Protein AF-A0A1B6VZ87-F1 (afdb_monomer_lite)

Structure (mmCIF, N/CA/C/O backbone):
data_AF-A0A1B6VZ87-F1
#
_entry.id   AF-A0A1B6VZ87-F1
#
loop_
_atom_site.group_PDB
_atom_site.id
_atom_site.type_symbol
_atom_site.label_atom_id
_atom_site.label_alt_id
_atom_site.label_comp_id
_atom_site.label_asym_id
_atom_site.label_entity_id
_atom_site.label_seq_id
_atom_site.pdbx_PDB_ins_code
_atom_site.Cartn_x
_atom_site.Cartn_y
_atom_site.Cartn_z
_atom_site.occupancy
_atom_site.B_iso_or_equiv
_atom_site.auth_seq_id
_atom_site.auth_comp_id
_atom_site.auth_asym_id
_atom_site.auth_atom_id
_atom_site.pdbx_PDB_model_num
ATOM 1 N N . MET A 1 1 ? -0.988 4.493 -6.503 1.00 88.88 1 MET A N 1
ATOM 2 C CA . MET A 1 1 ? -0.532 4.575 -5.105 1.00 88.88 1 MET A CA 1
ATOM 3 C C . MET A 1 1 ? 0.749 5.376 -5.138 1.00 88.88 1 MET A C 1
ATOM 5 O O . MET A 1 1 ? 1.644 4.963 -5.865 1.00 88.88 1 MET A O 1
ATOM 9 N N . PRO A 1 2 ? 0.836 6.534 -4.468 1.00 87.00 2 PRO A N 1
ATOM 10 C CA . PRO A 1 2 ? 2.121 7.201 -4.307 1.00 87.00 2 PRO A CA 1
ATOM 11 C C . PRO A 1 2 ? 3.092 6.276 -3.567 1.00 87.00 2 PRO A C 1
ATOM 13 O O . PRO A 1 2 ? 2.689 5.563 -2.643 1.00 87.00 2 PRO A O 1
ATOM 16 N N . GLU A 1 3 ? 4.351 6.284 -3.991 1.00 87.94 3 GLU A N 1
ATOM 17 C CA . GLU A 1 3 ? 5.452 5.736 -3.205 1.00 87.94 3 GLU A CA 1
ATOM 18 C C . GLU A 1 3 ? 5.942 6.812 -2.248 1.00 87.94 3 GLU A C 1
ATOM 20 O O . GLU A 1 3 ? 5.988 7.983 -2.611 1.00 87.94 3 GLU A O 1
ATOM 25 N N . ILE A 1 4 ? 6.272 6.420 -1.029 1.00 87.81 4 ILE A N 1
ATOM 26 C CA . ILE A 1 4 ? 6.826 7.263 0.019 1.00 87.81 4 ILE A CA 1
ATOM 27 C C . ILE A 1 4 ? 8.230 6.757 0.300 1.00 87.81 4 ILE A C 1
ATOM 29 O O . ILE A 1 4 ? 8.397 5.596 0.677 1.00 87.81 4 ILE A O 1
ATOM 33 N N . THR A 1 5 ? 9.227 7.618 0.136 1.00 86.06 5 THR A N 1
ATOM 34 C CA . THR A 1 5 ? 10.635 7.236 0.265 1.00 86.06 5 THR A CA 1
ATOM 35 C C . THR A 1 5 ? 11.227 7.652 1.614 1.00 86.06 5 THR A C 1
ATOM 37 O O . THR A 1 5 ? 10.893 8.693 2.191 1.00 86.06 5 THR A O 1
ATOM 40 N N . PHE A 1 6 ? 12.133 6.828 2.135 1.00 79.94 6 PHE A N 1
ATOM 41 C CA . PHE A 1 6 ? 12.892 7.063 3.361 1.00 79.94 6 PHE A CA 1
ATOM 42 C C . PHE A 1 6 ? 14.380 7.009 3.058 1.00 79.94 6 PHE A C 1
ATOM 44 O O . PHE A 1 6 ? 14.851 6.052 2.451 1.00 79.94 6 PHE A O 1
ATOM 51 N N . ASN A 1 7 ? 15.111 8.037 3.504 1.00 76.50 7 ASN A N 1
ATOM 52 C CA . ASN A 1 7 ? 16.559 8.170 3.306 1.00 76.50 7 ASN A CA 1
ATOM 53 C C . ASN A 1 7 ? 17.002 8.035 1.836 1.00 76.50 7 ASN A C 1
ATOM 55 O O . ASN A 1 7 ? 18.129 7.637 1.557 1.00 76.50 7 ASN A O 1
ATOM 59 N N . PHE A 1 8 ? 16.117 8.413 0.907 1.00 74.00 8 PHE A N 1
ATOM 60 C CA . PHE A 1 8 ? 16.356 8.450 -0.531 1.00 74.00 8 PHE A CA 1
ATOM 61 C C . PHE A 1 8 ? 16.101 9.864 -1.070 1.00 74.00 8 PHE A C 1
ATOM 63 O O . PHE A 1 8 ? 15.278 10.609 -0.529 1.00 74.00 8 PHE A O 1
ATOM 70 N N . TYR A 1 9 ? 16.848 10.265 -2.100 1.00 60.16 9 TYR A N 1
ATOM 71 C CA . TYR A 1 9 ? 16.905 11.661 -2.547 1.00 60.16 9 TYR A CA 1
ATOM 72 C C . TYR A 1 9 ? 15.659 12.122 -3.326 1.00 60.16 9 TYR A C 1
ATOM 74 O O . TYR A 1 9 ? 15.333 13.310 -3.266 1.00 60.16 9 TYR A O 1
ATOM 82 N N . SER A 1 10 ? 14.919 11.226 -3.993 1.00 61.47 10 SER A N 1
ATOM 83 C CA . SER A 1 10 ? 13.613 11.555 -4.582 1.00 61.47 10 SER A CA 1
ATOM 84 C C . SER A 1 10 ? 12.523 11.410 -3.519 1.00 61.47 10 SER A C 1
ATOM 86 O O . SER A 1 10 ? 12.180 10.312 -3.092 1.00 61.47 10 SER A O 1
ATOM 88 N N . LYS A 1 11 ? 11.983 12.529 -3.024 1.00 55.34 11 LYS A N 1
ATOM 89 C CA . LYS A 1 11 ? 10.800 12.503 -2.153 1.00 55.34 11 LYS A CA 1
ATOM 90 C C . LYS A 1 11 ? 9.556 12.397 -3.021 1.00 55.34 11 LYS A C 1
ATOM 92 O O . LYS A 1 11 ? 9.101 13.404 -3.560 1.00 55.34 11 LYS A O 1
ATOM 97 N N . THR A 1 12 ? 8.981 11.211 -3.117 1.00 63.38 12 THR A N 1
ATOM 98 C CA . THR A 1 12 ? 7.618 11.045 -3.621 1.00 63.38 12 THR A CA 1
ATOM 99 C C . THR A 1 12 ? 6.646 11.032 -2.431 1.00 63.38 12 THR A C 1
ATOM 101 O O . THR A 1 12 ? 6.924 10.446 -1.385 1.00 63.38 12 THR A O 1
ATOM 104 N N . GLY A 1 13 ? 5.534 11.770 -2.546 1.00 71.94 13 GLY A N 1
ATOM 105 C CA . GLY A 1 13 ? 4.486 11.888 -1.518 1.00 71.94 13 GLY A CA 1
ATOM 106 C C . GLY A 1 13 ? 4.504 13.151 -0.643 1.00 71.94 13 GLY A C 1
ATOM 107 O O . GLY A 1 13 ? 5.494 13.875 -0.549 1.00 71.94 13 GLY A O 1
ATOM 108 N N . THR A 1 14 ? 3.366 13.447 -0.009 1.00 85.69 14 THR A N 1
ATOM 109 C CA . THR A 1 14 ? 3.175 14.638 0.841 1.00 85.69 14 THR A CA 1
ATOM 110 C C . THR A 1 14 ? 3.734 14.427 2.258 1.00 85.69 14 THR A C 1
ATOM 112 O O . THR A 1 14 ? 3.858 13.285 2.708 1.00 85.69 14 THR A O 1
ATOM 115 N N . PRO A 1 15 ? 4.021 15.497 3.032 1.00 86.44 15 PRO A N 1
ATOM 116 C CA . PRO A 1 15 ? 4.449 15.364 4.430 1.00 86.44 15 PRO A CA 1
ATOM 117 C C . PRO A 1 15 ? 3.481 14.546 5.298 1.00 86.44 15 PRO A C 1
ATOM 119 O O . PRO A 1 15 ? 3.916 13.789 6.163 1.00 86.44 15 PRO A O 1
ATOM 122 N N . GLN A 1 16 ? 2.176 14.660 5.036 1.00 89.69 16 GLN A N 1
ATOM 123 C CA . GLN A 1 16 ? 1.150 13.881 5.725 1.00 89.69 16 GLN A CA 1
ATOM 124 C C . GLN A 1 16 ? 1.262 12.389 5.400 1.00 89.69 16 GLN A C 1
ATOM 126 O O . GLN A 1 16 ? 1.258 11.568 6.308 1.00 89.69 16 GLN A O 1
ATOM 131 N N . GLN A 1 17 ? 1.439 12.035 4.126 1.00 90.56 17 GLN A N 1
ATOM 132 C CA . GLN A 1 17 ? 1.626 10.643 3.710 1.00 90.56 17 GLN A CA 1
ATOM 133 C C . GLN A 1 17 ? 2.909 10.043 4.299 1.00 90.56 17 GLN A C 1
ATOM 135 O O . GLN A 1 17 ? 2.910 8.902 4.762 1.00 90.56 17 GLN A O 1
ATOM 140 N N . ALA A 1 18 ? 3.986 10.832 4.355 1.00 87.38 18 ALA A N 1
ATOM 141 C CA . ALA A 1 18 ? 5.219 10.430 5.025 1.00 87.38 18 ALA A CA 1
ATOM 142 C C . ALA A 1 18 ? 4.991 10.142 6.515 1.00 87.38 18 ALA A C 1
ATOM 144 O O . ALA A 1 18 ? 5.486 9.139 7.031 1.00 87.38 18 ALA A O 1
ATOM 145 N N . GLN A 1 19 ? 4.210 10.981 7.196 1.00 89.44 19 GLN A N 1
ATOM 146 C CA . GLN A 1 19 ? 3.839 10.759 8.589 1.00 89.44 19 GLN A CA 1
ATOM 147 C C . GLN A 1 19 ? 2.983 9.494 8.762 1.00 89.44 19 GLN A C 1
ATOM 149 O O . GLN A 1 19 ? 3.317 8.661 9.606 1.00 89.44 19 GLN A O 1
ATOM 154 N N . THR A 1 20 ? 1.963 9.283 7.921 1.00 92.44 20 THR A N 1
ATOM 155 C CA . THR A 1 20 ? 1.136 8.064 7.933 1.00 92.44 20 THR A CA 1
ATOM 156 C C . THR A 1 20 ? 1.999 6.807 7.820 1.00 92.44 20 THR A C 1
ATOM 158 O O . THR A 1 20 ? 1.885 5.887 8.628 1.00 92.44 20 THR A O 1
ATOM 161 N N . VAL A 1 21 ? 2.915 6.755 6.852 1.00 90.56 21 VAL A N 1
ATOM 162 C CA . VAL A 1 21 ? 3.773 5.580 6.647 1.00 90.56 21 VAL A CA 1
ATOM 163 C C . VAL A 1 21 ? 4.748 5.375 7.813 1.00 90.56 21 VAL A C 1
ATOM 165 O O . VAL A 1 21 ? 4.970 4.231 8.215 1.00 90.56 21 VAL A O 1
ATOM 168 N N . ARG A 1 22 ? 5.278 6.448 8.421 1.00 89.12 22 ARG A N 1
ATOM 169 C CA . ARG A 1 22 ? 6.090 6.345 9.651 1.00 89.12 22 ARG A CA 1
ATOM 170 C C . ARG A 1 22 ? 5.306 5.755 10.815 1.00 89.12 22 ARG A C 1
ATOM 172 O O . ARG A 1 22 ? 5.868 4.971 11.567 1.00 89.12 22 ARG A O 1
ATOM 179 N N . GLU A 1 23 ? 4.026 6.069 10.962 1.00 91.38 23 GLU A N 1
ATOM 180 C CA . GLU A 1 23 ? 3.192 5.458 12.006 1.00 91.38 23 GLU A CA 1
ATOM 181 C C . GLU A 1 23 ? 2.985 3.956 11.771 1.00 91.38 23 GLU A C 1
ATOM 183 O O . GLU A 1 23 ? 2.952 3.174 12.719 1.00 91.38 23 GLU A O 1
ATOM 188 N N . VAL A 1 24 ? 2.873 3.535 10.508 1.00 92.31 24 VAL A N 1
ATOM 189 C CA . VAL A 1 24 ? 2.650 2.127 10.142 1.00 92.31 24 VAL A CA 1
ATOM 190 C C . VAL A 1 24 ? 3.930 1.287 10.247 1.00 92.31 24 VAL A C 1
ATOM 192 O O . VAL A 1 24 ? 3.879 0.115 10.644 1.00 92.31 24 VAL A O 1
ATOM 195 N N . TRP A 1 25 ? 5.077 1.864 9.878 1.00 90.00 25 TRP A N 1
ATOM 196 C CA . TRP A 1 25 ? 6.326 1.126 9.663 1.00 90.00 25 TRP A CA 1
ATOM 197 C C . TRP A 1 25 ? 7.525 1.630 10.461 1.00 90.00 25 TRP A C 1
ATOM 199 O O . TRP A 1 25 ? 8.550 0.958 10.453 1.00 90.00 25 TRP A O 1
ATOM 209 N N . GLY A 1 26 ? 7.430 2.753 11.173 1.00 85.44 26 GLY A N 1
ATOM 210 C CA . GLY A 1 26 ? 8.570 3.429 11.805 1.00 85.44 26 GLY A CA 1
ATOM 211 C C . GLY A 1 26 ? 9.377 2.538 12.744 1.00 85.44 26 GLY A C 1
ATOM 212 O O . GLY A 1 26 ? 10.599 2.552 12.700 1.00 85.44 26 GLY A O 1
ATOM 213 N N . ASN A 1 27 ? 8.718 1.654 13.495 1.00 85.75 27 ASN A N 1
ATOM 214 C CA . ASN A 1 27 ? 9.400 0.702 14.384 1.00 85.75 27 ASN A CA 1
ATOM 215 C C . ASN A 1 27 ? 10.221 -0.365 13.630 1.00 85.75 27 ASN A C 1
ATOM 217 O O . ASN A 1 27 ? 11.003 -1.086 14.244 1.00 85.75 27 ASN A O 1
ATOM 221 N N . ARG A 1 28 ? 10.016 -0.508 12.314 1.00 81.06 28 ARG A N 1
ATOM 222 C CA . ARG A 1 28 ? 10.769 -1.399 11.416 1.00 81.06 28 ARG A CA 1
ATOM 223 C C . ARG A 1 28 ? 11.800 -0.663 10.560 1.00 81.06 28 ARG A C 1
ATOM 225 O O . ARG A 1 28 ? 12.528 -1.332 9.834 1.00 81.06 28 ARG A O 1
ATOM 232 N N . LEU A 1 29 ? 11.837 0.667 10.609 1.00 79.12 29 LEU A N 1
ATOM 233 C CA . LEU A 1 29 ? 12.743 1.490 9.817 1.00 79.12 29 LEU A CA 1
ATOM 234 C C . LEU A 1 29 ? 13.811 2.085 10.728 1.00 79.12 29 LEU A C 1
ATOM 236 O O . LEU A 1 29 ? 13.517 2.871 11.628 1.00 79.12 29 LEU A O 1
ATOM 240 N N . ARG A 1 30 ? 15.072 1.732 10.490 1.00 81.81 30 ARG A N 1
ATOM 241 C CA . ARG A 1 30 ? 16.201 2.399 11.143 1.00 81.81 30 ARG A CA 1
ATOM 242 C C . ARG A 1 30 ? 16.486 3.728 10.436 1.00 81.81 30 ARG A C 1
ATOM 244 O O . ARG A 1 30 ? 16.237 3.850 9.238 1.00 81.81 30 ARG A O 1
ATOM 251 N N . PRO A 1 31 ? 17.103 4.709 11.120 1.00 75.50 31 PRO A N 1
ATOM 252 C CA . PRO A 1 31 ? 17.401 6.020 10.536 1.00 75.50 31 PRO A CA 1
ATOM 253 C C . PRO A 1 31 ? 18.256 6.012 9.264 1.00 75.50 31 PRO A C 1
ATOM 255 O O . PRO A 1 31 ? 18.314 7.034 8.596 1.00 75.50 31 PRO A O 1
ATOM 258 N N . ARG A 1 32 ? 18.939 4.907 8.945 1.00 79.50 32 ARG A N 1
ATOM 259 C CA . ARG A 1 32 ? 19.771 4.764 7.740 1.00 79.50 32 ARG A CA 1
ATOM 260 C C . ARG A 1 32 ? 19.172 3.848 6.676 1.00 79.50 32 ARG A C 1
ATOM 262 O O . ARG A 1 32 ? 19.761 3.762 5.610 1.00 79.50 32 ARG A O 1
ATOM 269 N N . ASP A 1 33 ? 18.061 3.172 6.963 1.00 80.06 33 ASP A N 1
ATOM 270 C CA . ASP A 1 33 ? 17.477 2.228 6.010 1.00 80.06 33 ASP A CA 1
ATOM 271 C C . ASP A 1 33 ? 16.943 2.991 4.797 1.00 80.06 33 ASP A C 1
ATOM 273 O O . ASP A 1 33 ? 16.180 3.952 4.960 1.00 80.06 33 ASP A O 1
ATOM 277 N N . VAL A 1 34 ? 17.317 2.542 3.601 1.00 81.44 34 VAL A N 1
ATOM 278 C CA . VAL A 1 34 ? 16.684 2.975 2.356 1.00 81.44 34 VAL A CA 1
ATOM 279 C C . VAL A 1 34 ? 15.420 2.143 2.164 1.00 81.44 34 VAL A C 1
ATOM 281 O O . VAL A 1 34 ? 15.461 0.922 1.988 1.00 81.44 34 VAL A O 1
ATOM 284 N N . ALA A 1 35 ? 14.268 2.801 2.254 1.00 84.44 35 ALA A N 1
ATOM 285 C CA . ALA A 1 35 ? 12.983 2.125 2.180 1.00 84.44 35 ALA A CA 1
ATOM 286 C C . ALA A 1 35 ? 11.956 2.925 1.387 1.00 84.44 35 ALA A C 1
ATOM 288 O O . ALA A 1 35 ? 11.970 4.155 1.364 1.00 84.44 35 ALA A O 1
ATOM 289 N N . PHE A 1 36 ? 11.029 2.194 0.786 1.00 87.94 36 PHE A N 1
ATOM 290 C CA . PHE A 1 36 ? 10.024 2.695 -0.131 1.00 87.94 36 PHE A CA 1
ATOM 291 C C . PHE A 1 36 ? 8.689 2.070 0.250 1.00 87.94 36 PHE A C 1
ATOM 293 O O . PHE A 1 36 ? 8.594 0.858 0.454 1.00 87.94 36 PHE A O 1
ATOM 300 N N . ALA A 1 37 ? 7.654 2.886 0.409 1.00 90.44 37 ALA A N 1
ATOM 301 C CA . ALA A 1 37 ? 6.346 2.397 0.800 1.00 90.44 37 ALA A CA 1
ATOM 302 C C . ALA A 1 37 ? 5.259 2.893 -0.139 1.00 90.44 37 ALA A C 1
ATOM 304 O O . ALA A 1 37 ? 5.042 4.096 -0.257 1.00 90.44 37 ALA A O 1
ATOM 305 N N . LEU A 1 38 ? 4.502 1.976 -0.734 1.00 92.56 38 LEU A N 1
ATOM 306 C CA . LEU A 1 38 ? 3.270 2.352 -1.413 1.00 92.56 38 LEU A CA 1
ATOM 307 C C . LEU A 1 38 ? 2.184 2.613 -0.382 1.00 92.56 38 LEU A C 1
ATOM 309 O O . LEU A 1 38 ? 2.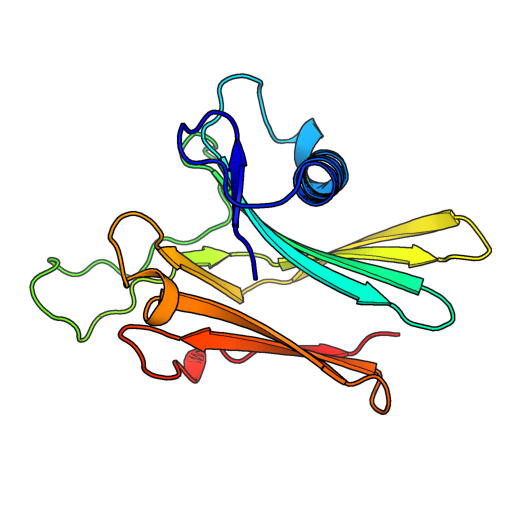069 1.881 0.604 1.00 92.56 38 LEU A O 1
ATOM 313 N N . LEU A 1 39 ? 1.388 3.649 -0.629 1.00 93.88 39 LEU A N 1
ATOM 314 C CA . LEU A 1 39 ? 0.314 4.077 0.257 1.00 93.88 39 LEU A CA 1
ATOM 315 C C . LEU A 1 39 ? -1.006 4.222 -0.505 1.00 93.88 39 LEU A C 1
ATOM 317 O O . LEU A 1 39 ? -1.069 4.791 -1.597 1.00 93.88 39 LEU A O 1
ATOM 321 N N . ALA A 1 40 ? -2.074 3.719 0.096 1.00 95.38 40 ALA A N 1
ATOM 322 C CA . ALA A 1 40 ? -3.448 4.058 -0.233 1.00 95.38 40 ALA A CA 1
ATOM 323 C C . ALA A 1 40 ? -4.221 4.246 1.066 1.00 95.38 40 ALA A C 1
ATOM 325 O O . ALA A 1 40 ? -3.955 3.579 2.066 1.00 95.38 40 ALA A O 1
ATOM 326 N N . GLU A 1 41 ? -5.198 5.136 1.034 1.00 95.44 41 GLU A N 1
ATOM 327 C CA . GLU A 1 41 ? -6.069 5.415 2.166 1.00 95.44 41 GLU A CA 1
ATOM 328 C C . GLU A 1 41 ? -7.517 5.372 1.679 1.00 95.44 41 GLU A C 1
ATOM 330 O O . GLU A 1 41 ? -7.810 5.709 0.529 1.00 95.44 41 GLU A O 1
ATOM 335 N N . ALA A 1 42 ? -8.421 4.902 2.533 1.00 95.75 42 ALA A N 1
ATOM 336 C CA . ALA A 1 42 ? -9.847 4.901 2.251 1.00 95.75 42 ALA A CA 1
ATOM 337 C C . ALA A 1 42 ? -10.641 5.165 3.525 1.00 95.75 42 ALA A C 1
ATOM 339 O O . ALA A 1 42 ? -10.363 4.599 4.584 1.00 95.75 42 ALA A O 1
ATOM 340 N N . ASP A 1 43 ? -11.684 5.974 3.396 1.00 94.50 43 ASP A N 1
ATOM 341 C CA . ASP A 1 43 ? -12.568 6.320 4.495 1.00 94.50 43 ASP A CA 1
ATOM 342 C C . ASP A 1 43 ? -13.947 5.683 4.322 1.00 94.50 43 ASP A C 1
ATOM 344 O O . ASP A 1 43 ? -14.582 5.748 3.271 1.00 94.50 43 ASP A O 1
ATOM 348 N N . THR A 1 44 ? -14.430 5.091 5.408 1.00 92.69 44 THR A N 1
ATOM 349 C CA . THR A 1 44 ? -15.837 4.718 5.598 1.00 92.69 44 THR A CA 1
ATOM 350 C C . THR A 1 44 ? -16.465 5.649 6.638 1.00 92.69 44 THR A C 1
ATOM 352 O O . THR A 1 44 ? -15.775 6.474 7.245 1.00 92.69 44 THR A O 1
ATOM 355 N N . ALA A 1 45 ? -17.767 5.504 6.891 1.00 92.50 45 ALA A N 1
ATOM 356 C CA . ALA A 1 45 ? -18.424 6.214 7.988 1.00 92.50 45 ALA A CA 1
ATOM 357 C C . ALA A 1 45 ? -17.785 5.895 9.358 1.00 92.50 45 ALA A C 1
ATOM 359 O O . ALA A 1 45 ? -17.597 6.790 10.176 1.00 92.50 45 ALA A O 1
ATOM 360 N N . GLU A 1 46 ? -17.397 4.638 9.585 1.00 94.62 46 GLU A N 1
ATOM 361 C CA . GLU A 1 46 ? -16.961 4.139 10.898 1.00 94.62 46 GLU A CA 1
ATOM 362 C C . GLU A 1 46 ? -15.439 4.082 11.057 1.00 94.62 46 GLU A C 1
ATOM 364 O O . GLU A 1 46 ? -14.914 4.189 12.164 1.00 94.62 46 GLU A O 1
ATOM 369 N N . ASN A 1 47 ? -14.713 3.903 9.957 1.00 96.75 47 ASN A N 1
ATOM 370 C CA . ASN A 1 47 ? -13.295 3.569 9.970 1.00 96.75 47 ASN A CA 1
ATOM 371 C C . ASN A 1 47 ? -12.511 4.374 8.934 1.00 96.75 47 ASN A C 1
ATOM 373 O O . ASN A 1 47 ? -12.999 4.625 7.830 1.00 96.75 47 ASN A O 1
ATOM 377 N N . HIS A 1 48 ? -11.272 4.701 9.281 1.00 96.62 48 HIS A N 1
ATOM 378 C CA . HIS A 1 48 ? -10.234 5.122 8.349 1.00 96.62 48 HIS A CA 1
ATOM 379 C C . HIS A 1 48 ? -9.280 3.941 8.121 1.00 96.62 48 HIS A C 1
ATOM 381 O O . HIS A 1 48 ? -8.785 3.346 9.086 1.00 96.62 48 HIS A O 1
ATOM 387 N N . TYR A 1 49 ? -9.055 3.574 6.861 1.00 97.81 49 TYR A N 1
ATOM 388 C CA . TYR A 1 49 ? -8.174 2.476 6.477 1.00 97.81 49 TYR A CA 1
ATOM 389 C C . TYR A 1 49 ? -6.923 3.001 5.793 1.00 97.81 49 TYR A C 1
ATOM 391 O O . TYR A 1 49 ? -7.004 3.811 4.873 1.00 97.81 49 TYR A O 1
ATOM 399 N N . ILE A 1 50 ? -5.786 2.445 6.191 1.00 97.88 50 ILE A N 1
ATOM 400 C CA . ILE A 1 50 ? -4.490 2.656 5.558 1.00 97.88 50 ILE A CA 1
ATOM 401 C C . ILE A 1 50 ? -4.034 1.319 4.982 1.00 97.88 50 ILE A C 1
ATOM 403 O O . ILE A 1 50 ? -4.009 0.304 5.683 1.00 97.88 50 ILE A O 1
ATOM 407 N N . PHE A 1 51 ? -3.652 1.332 3.714 1.00 97.62 51 PHE A N 1
ATOM 408 C CA . PHE A 1 51 ? -3.103 0.202 2.979 1.00 97.62 51 PHE A CA 1
ATOM 409 C C . PHE A 1 51 ? -1.681 0.559 2.592 1.00 97.62 51 PHE A C 1
ATOM 411 O O . PHE A 1 51 ? -1.455 1.556 1.901 1.00 97.62 51 PHE A O 1
ATOM 418 N N . SER A 1 52 ? -0.717 -0.230 3.052 1.00 95.81 52 SER A N 1
ATOM 419 C CA . SER A 1 52 ? 0.677 0.041 2.751 1.00 95.81 52 SER A CA 1
ATOM 420 C C . SER A 1 52 ? 1.480 -1.221 2.495 1.00 95.81 52 SER A C 1
ATOM 422 O O . SER A 1 52 ? 1.340 -2.221 3.195 1.00 95.81 52 SER A O 1
ATOM 424 N N . MET A 1 53 ? 2.346 -1.154 1.492 1.00 93.94 53 MET A N 1
ATOM 425 C CA . MET A 1 53 ? 3.356 -2.168 1.208 1.00 93.94 53 MET A CA 1
ATOM 426 C C . MET A 1 53 ? 4.717 -1.514 1.373 1.00 93.94 53 MET A C 1
ATOM 428 O O . MET A 1 53 ? 4.913 -0.423 0.849 1.00 93.94 53 MET A O 1
ATOM 432 N N . LEU A 1 54 ? 5.632 -2.166 2.085 1.00 91.12 54 LEU A N 1
ATOM 433 C CA . LEU A 1 54 ? 6.976 -1.661 2.347 1.00 91.12 54 LEU A CA 1
ATOM 434 C C . LEU A 1 54 ? 7.998 -2.532 1.620 1.00 91.12 54 LEU A C 1
ATOM 436 O O . LEU A 1 54 ? 8.075 -3.726 1.903 1.00 91.12 54 LEU A O 1
ATOM 440 N N . ASN A 1 55 ? 8.802 -1.917 0.760 1.00 87.31 55 ASN A N 1
ATOM 441 C CA . ASN A 1 55 ? 10.021 -2.488 0.209 1.00 87.31 55 ASN A CA 1
ATOM 442 C C . ASN A 1 55 ? 11.230 -1.824 0.887 1.00 87.31 55 ASN A C 1
ATOM 444 O O . ASN A 1 55 ? 11.348 -0.601 0.895 1.00 87.31 55 ASN A O 1
ATOM 448 N N . ASN A 1 56 ? 12.117 -2.610 1.491 1.00 82.56 56 ASN A N 1
ATOM 449 C CA . ASN A 1 56 ? 13.305 -2.105 2.183 1.00 82.56 56 ASN A CA 1
ATOM 450 C C . ASN A 1 56 ? 14.513 -2.958 1.786 1.00 82.56 56 ASN A C 1
ATOM 452 O O . ASN A 1 56 ? 14.558 -4.143 2.116 1.00 82.56 56 ASN A O 1
ATOM 456 N N . SER A 1 57 ? 15.479 -2.357 1.090 1.00 67.69 57 SER A N 1
ATOM 457 C CA . SER A 1 57 ? 16.671 -3.055 0.590 1.00 67.69 57 SER A CA 1
ATOM 458 C C . SER A 1 57 ? 17.613 -3.515 1.705 1.00 67.69 57 SER A C 1
ATOM 460 O O . SER A 1 57 ? 18.323 -4.501 1.531 1.00 67.69 57 SER A O 1
ATOM 462 N N . ASP A 1 58 ? 17.587 -2.844 2.858 1.00 66.25 58 ASP A N 1
ATOM 463 C CA . ASP A 1 58 ? 18.531 -3.044 3.965 1.00 66.25 58 ASP A CA 1
ATOM 464 C C . ASP A 1 58 ? 17.976 -3.945 5.080 1.00 66.25 58 ASP A C 1
ATOM 466 O O . ASP A 1 58 ? 18.635 -4.169 6.105 1.00 66.25 58 ASP A O 1
ATOM 470 N N . ASN A 1 59 ? 16.752 -4.457 4.911 1.00 66.00 59 ASN A N 1
ATOM 471 C CA . ASN A 1 59 ? 16.105 -5.337 5.875 1.00 66.00 59 ASN A CA 1
ATOM 472 C C . ASN A 1 59 ? 16.196 -6.805 5.416 1.00 66.00 59 ASN A C 1
ATOM 474 O O . ASN A 1 59 ? 15.535 -7.176 4.451 1.00 66.00 59 ASN A O 1
ATOM 478 N N . PRO A 1 60 ? 16.932 -7.687 6.119 1.00 58.25 60 PRO A N 1
ATOM 479 C CA . PRO A 1 60 ? 17.013 -9.107 5.762 1.00 58.25 60 PRO A CA 1
ATOM 480 C C . PRO A 1 60 ? 15.674 -9.849 5.922 1.00 58.25 60 PRO A C 1
ATOM 482 O O . PRO A 1 60 ? 15.498 -10.921 5.355 1.00 58.25 60 PRO A O 1
ATOM 485 N N . ASN A 1 61 ? 14.713 -9.265 6.647 1.00 60.00 61 ASN A N 1
ATOM 486 C CA . ASN A 1 61 ? 13.329 -9.731 6.732 1.00 60.00 61 ASN A CA 1
ATOM 487 C C . ASN A 1 61 ? 12.413 -8.972 5.754 1.00 60.00 61 ASN A C 1
ATOM 489 O O . ASN A 1 61 ? 11.222 -8.792 6.038 1.00 60.00 61 ASN A O 1
ATOM 493 N N . ASN A 1 62 ? 12.957 -8.446 4.647 1.00 64.50 62 ASN A N 1
ATOM 494 C CA . ASN A 1 62 ? 12.151 -7.845 3.593 1.00 64.50 62 ASN A CA 1
ATOM 495 C C . ASN A 1 62 ? 11.173 -8.911 3.086 1.00 64.50 62 ASN A C 1
ATOM 497 O O . ASN A 1 62 ? 11.566 -9.937 2.540 1.00 64.50 62 ASN A O 1
ATOM 501 N N . ASN A 1 63 ? 9.883 -8.685 3.325 1.00 74.06 63 ASN A N 1
ATOM 502 C CA . ASN A 1 63 ? 8.843 -9.655 2.987 1.00 74.06 63 ASN A CA 1
ATOM 503 C C . ASN A 1 63 ? 8.466 -9.594 1.500 1.00 74.06 63 ASN A C 1
ATOM 505 O O . ASN A 1 63 ? 7.590 -10.335 1.058 1.00 74.06 63 ASN A O 1
ATOM 509 N N . CYS A 1 64 ? 9.077 -8.678 0.749 1.00 86.56 64 CYS A N 1
ATOM 510 C CA . CYS A 1 64 ? 8.909 -8.575 -0.684 1.00 86.56 64 CYS A CA 1
ATOM 511 C C . CYS A 1 64 ? 9.773 -9.614 -1.395 1.00 86.56 64 CYS A C 1
ATOM 513 O O . CYS A 1 64 ? 10.998 -9.603 -1.297 1.00 86.56 64 CYS A O 1
ATOM 515 N N . LEU A 1 65 ? 9.126 -10.482 -2.160 1.00 86.94 65 LEU A N 1
ATOM 516 C CA . LEU A 1 65 ? 9.798 -11.351 -3.107 1.00 86.94 65 LEU A CA 1
ATOM 517 C C . LEU A 1 65 ? 10.193 -10.520 -4.324 1.00 86.94 65 LEU A C 1
ATOM 519 O O . LEU A 1 65 ? 9.349 -9.824 -4.901 1.00 86.94 65 LEU A O 1
ATOM 523 N N . ALA A 1 66 ? 11.472 -10.596 -4.690 1.00 82.62 66 ALA A N 1
ATOM 524 C CA . ALA A 1 66 ? 11.975 -10.010 -5.922 1.00 82.62 66 ALA A CA 1
ATOM 525 C C . ALA A 1 66 ? 11.183 -10.534 -7.131 1.00 82.62 66 ALA A C 1
ATOM 527 O O . ALA A 1 66 ? 10.663 -11.659 -7.078 1.00 82.62 66 ALA A O 1
ATOM 528 N N . PRO A 1 67 ? 11.085 -9.750 -8.217 1.00 79.62 67 PRO A N 1
ATOM 529 C CA . PRO A 1 67 ? 10.537 -10.263 -9.459 1.00 79.62 67 PRO A CA 1
ATOM 530 C C . PRO A 1 67 ? 11.289 -11.544 -9.856 1.00 79.62 67 PRO A C 1
ATOM 532 O O . PRO A 1 67 ? 12.492 -11.644 -9.597 1.00 79.62 67 PRO A O 1
ATOM 535 N N . PRO A 1 68 ? 10.615 -12.544 -10.449 1.00 70.88 68 PRO A N 1
ATOM 536 C CA . PRO A 1 68 ? 11.292 -13.731 -10.947 1.00 70.88 68 PRO A CA 1
ATOM 537 C C . PRO A 1 68 ? 12.344 -13.279 -11.962 1.00 70.88 68 PRO A C 1
ATOM 539 O O . PRO A 1 68 ? 11.991 -12.799 -13.037 1.00 70.88 68 PRO A O 1
ATOM 542 N N . ASN A 1 69 ? 13.622 -13.375 -11.577 1.00 54.94 69 ASN A N 1
ATOM 543 C CA . ASN A 1 69 ? 14.747 -12.965 -12.404 1.00 54.94 69 ASN A CA 1
ATOM 544 C C . ASN A 1 69 ? 14.559 -13.529 -13.808 1.00 54.94 69 ASN A C 1
ATOM 546 O O . ASN A 1 69 ? 14.525 -14.748 -13.994 1.00 54.94 69 ASN A O 1
ATOM 550 N N . GLY A 1 70 ? 14.566 -12.667 -14.804 1.00 50.28 70 GLY A N 1
ATOM 551 C CA . GLY A 1 70 ? 15.337 -13.047 -15.963 1.00 50.28 70 GLY A CA 1
ATOM 552 C C . GLY A 1 70 ? 16.332 -11.976 -16.306 1.00 50.28 70 GLY A C 1
ATOM 553 O O . GLY A 1 70 ? 16.455 -10.951 -15.641 1.00 50.28 70 GLY A O 1
ATOM 554 N N . ASP A 1 71 ? 17.127 -12.320 -17.297 1.00 53.78 71 ASP A N 1
ATOM 555 C CA . ASP A 1 71 ? 18.363 -11.681 -17.731 1.00 53.78 71 ASP A CA 1
ATOM 556 C C . ASP A 1 71 ? 18.231 -10.215 -18.193 1.00 53.78 71 ASP A C 1
ATOM 558 O O . ASP A 1 71 ? 19.153 -9.679 -18.803 1.00 53.78 71 ASP A O 1
ATOM 562 N N . GLY A 1 72 ? 17.093 -9.560 -17.945 1.00 49.69 72 GLY A N 1
ATOM 563 C CA . GLY A 1 72 ? 16.818 -8.190 -18.366 1.00 49.69 72 GLY A CA 1
ATOM 564 C C . GLY A 1 72 ? 16.715 -8.023 -19.884 1.00 49.69 72 GLY A C 1
ATOM 565 O O . GLY A 1 72 ? 16.596 -6.895 -20.359 1.00 49.69 72 GLY A O 1
ATOM 566 N N . SER A 1 73 ? 16.742 -9.114 -20.659 1.00 50.78 73 SER A N 1
ATOM 567 C CA . SER A 1 73 ? 16.797 -9.069 -22.124 1.00 50.78 73 SER A CA 1
ATOM 568 C C . SER A 1 73 ? 15.421 -8.971 -22.788 1.00 50.78 73 SER A C 1
ATOM 570 O O . SER A 1 73 ? 15.323 -8.619 -23.965 1.00 50.78 73 SER A O 1
ATOM 572 N N . THR A 1 74 ? 14.333 -9.239 -22.052 1.00 54.50 74 THR A N 1
ATOM 573 C CA . THR A 1 74 ? 12.973 -9.208 -22.607 1.00 54.50 74 THR A CA 1
ATOM 574 C C . THR A 1 74 ? 11.997 -8.421 -21.734 1.00 54.50 74 THR A C 1
ATOM 576 O O . THR A 1 74 ? 11.863 -8.649 -20.537 1.00 54.50 74 THR A O 1
ATOM 579 N N . ARG A 1 75 ? 11.196 -7.552 -22.370 1.00 57.44 75 ARG A N 1
ATOM 580 C CA . ARG A 1 75 ? 10.023 -6.880 -21.759 1.00 57.44 75 ARG A CA 1
ATOM 581 C C . ARG A 1 75 ? 8.898 -7.853 -21.353 1.00 57.44 75 ARG A C 1
ATOM 583 O O . ARG A 1 75 ? 7.810 -7.416 -20.995 1.00 57.44 75 ARG A O 1
ATOM 590 N N . ALA A 1 76 ? 9.118 -9.159 -21.504 1.00 57.41 76 ALA A N 1
ATOM 591 C CA . ALA A 1 76 ? 8.140 -10.208 -21.246 1.00 57.41 76 ALA A CA 1
ATOM 592 C C . ALA A 1 76 ? 8.101 -10.635 -19.772 1.00 57.41 76 ALA A C 1
ATOM 594 O O . ALA A 1 76 ? 7.205 -11.381 -19.387 1.00 57.41 76 ALA A O 1
ATOM 595 N N . GLN A 1 77 ? 9.058 -10.191 -18.955 1.00 70.69 77 GLN A N 1
ATOM 596 C CA . GLN A 1 77 ? 9.173 -10.641 -17.576 1.00 70.69 77 GLN A CA 1
ATOM 597 C C . GLN A 1 77 ? 8.570 -9.633 -16.595 1.00 70.69 77 GLN A C 1
ATOM 599 O O . GLN A 1 77 ? 8.715 -8.423 -16.792 1.00 70.69 77 GLN A O 1
ATOM 604 N N . PRO A 1 78 ? 7.891 -10.116 -15.539 1.00 74.81 78 PRO A N 1
ATOM 605 C CA . PRO A 1 78 ? 7.421 -9.270 -14.455 1.00 74.81 78 PRO A CA 1
ATOM 606 C C . PRO A 1 78 ? 8.555 -8.454 -13.837 1.00 74.81 78 PRO A C 1
ATOM 608 O O . PRO A 1 78 ? 9.607 -9.004 -13.526 1.00 74.81 78 PRO A O 1
ATOM 611 N N . THR A 1 79 ? 8.317 -7.165 -13.596 1.00 82.62 79 THR A N 1
ATOM 612 C CA . THR A 1 79 ? 9.251 -6.288 -12.864 1.00 82.62 79 THR A CA 1
ATOM 613 C C . THR A 1 79 ? 8.728 -5.852 -11.500 1.00 82.62 79 THR A C 1
ATOM 615 O O . THR A 1 79 ? 9.412 -5.137 -10.772 1.00 82.62 79 THR A O 1
ATOM 618 N N . TYR A 1 80 ? 7.518 -6.274 -11.131 1.00 87.50 80 TYR A N 1
ATOM 619 C CA . TYR A 1 80 ? 6.940 -5.986 -9.824 1.00 87.50 80 TYR A CA 1
ATOM 620 C C . TYR A 1 80 ? 7.486 -6.936 -8.752 1.00 87.50 80 TYR A C 1
ATOM 622 O O . TYR A 1 80 ? 7.685 -8.129 -8.987 1.00 87.50 80 TYR A O 1
ATOM 630 N N . PHE A 1 81 ? 7.662 -6.414 -7.542 1.00 89.25 81 PHE A N 1
ATOM 631 C CA . PHE A 1 81 ? 7.899 -7.232 -6.357 1.00 89.25 81 PHE A CA 1
ATOM 632 C C . PHE A 1 81 ? 6.566 -7.793 -5.858 1.00 89.25 81 PHE A C 1
ATOM 634 O O . PHE A 1 81 ? 5.516 -7.173 -6.029 1.00 89.25 81 PHE A O 1
ATOM 641 N N . THR A 1 82 ? 6.587 -8.949 -5.199 1.00 91.50 82 THR A N 1
ATOM 642 C CA . THR A 1 82 ? 5.403 -9.477 -4.505 1.00 91.50 82 THR A CA 1
ATOM 643 C C . THR A 1 82 ? 5.566 -9.288 -3.004 1.00 91.50 82 THR A C 1
ATOM 645 O O . THR A 1 82 ? 6.394 -9.948 -2.390 1.00 91.50 82 THR A O 1
ATOM 648 N N . CYS A 1 83 ? 4.772 -8.405 -2.406 1.00 92.38 83 CYS A N 1
ATOM 649 C CA . CYS A 1 83 ? 4.880 -7.990 -1.009 1.00 92.38 83 CYS A CA 1
ATOM 650 C C . CYS A 1 83 ? 3.594 -8.292 -0.220 1.00 92.38 83 CYS A C 1
ATOM 652 O O . CYS A 1 83 ? 2.506 -8.396 -0.800 1.00 92.38 83 CYS A O 1
ATOM 654 N N . PRO A 1 84 ? 3.662 -8.373 1.119 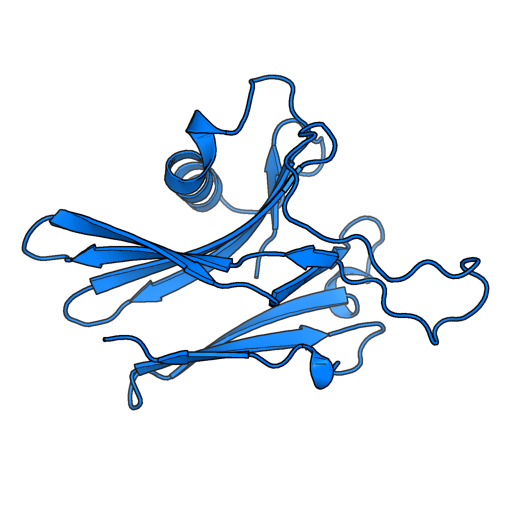1.00 94.25 84 PRO A N 1
ATOM 655 C CA . PRO A 1 84 ? 2.482 -8.260 1.956 1.00 94.25 84 PRO A CA 1
ATOM 656 C C . PRO A 1 84 ? 1.921 -6.836 1.935 1.00 94.25 84 PRO A C 1
ATOM 658 O O . PRO A 1 84 ? 2.659 -5.857 2.053 1.00 94.25 84 PRO A O 1
ATOM 661 N N . MET A 1 85 ? 0.599 -6.732 1.866 1.00 96.00 85 MET A N 1
ATOM 662 C CA . MET A 1 85 ? -0.156 -5.513 2.121 1.00 96.00 85 MET A CA 1
ATOM 663 C C . MET A 1 85 ? -0.500 -5.431 3.606 1.00 96.00 85 MET A C 1
ATOM 665 O O . MET A 1 85 ? -1.308 -6.217 4.106 1.00 96.00 85 MET A O 1
ATOM 669 N N . ARG A 1 86 ? 0.055 -4.446 4.308 1.00 96.00 86 ARG A N 1
ATOM 670 C CA . ARG A 1 86 ? -0.387 -4.093 5.655 1.00 96.00 86 ARG A CA 1
ATOM 671 C C . ARG A 1 86 ? -1.654 -3.264 5.579 1.00 96.00 86 ARG A C 1
ATOM 673 O O . ARG A 1 86 ? -1.688 -2.228 4.920 1.00 96.00 86 ARG A O 1
ATOM 680 N N . VAL A 1 87 ? -2.675 -3.703 6.300 1.00 97.50 87 VAL A N 1
ATOM 681 C CA . VAL A 1 87 ? -3.945 -3.001 6.451 1.00 97.50 87 VAL A CA 1
ATOM 682 C C . VAL A 1 87 ? -4.082 -2.550 7.893 1.00 97.50 87 VAL A C 1
ATOM 684 O O . VAL A 1 87 ? -4.173 -3.379 8.801 1.00 97.50 87 VAL A O 1
ATOM 687 N N . VAL A 1 88 ? -4.127 -1.238 8.093 1.00 97.81 88 VAL A N 1
ATOM 688 C CA . VAL A 1 88 ? -4.435 -0.619 9.381 1.00 97.81 88 VAL A CA 1
ATOM 689 C C . VAL A 1 88 ? -5.853 -0.076 9.318 1.00 97.81 88 VAL A C 1
ATOM 691 O O . VAL A 1 88 ? -6.169 0.730 8.452 1.00 97.81 88 VAL A O 1
ATOM 694 N N . GLN A 1 89 ? -6.708 -0.514 10.234 1.00 97.44 89 GLN A N 1
ATOM 695 C CA . GLN A 1 89 ? -8.071 -0.014 10.394 1.00 97.44 89 GLN A CA 1
ATOM 696 C C . GLN A 1 89 ? -8.159 0.754 11.707 1.00 97.44 89 GLN A C 1
ATOM 698 O O . GLN A 1 89 ? -7.962 0.171 12.775 1.00 97.44 89 GLN A O 1
ATOM 703 N N . ARG A 1 90 ? -8.469 2.049 11.619 1.00 97.19 90 ARG A N 1
ATOM 704 C CA . ARG A 1 90 ? -8.685 2.946 12.758 1.00 97.19 90 ARG A CA 1
ATOM 705 C C . ARG A 1 90 ? -10.174 3.245 12.878 1.00 97.19 90 ARG A C 1
ATOM 707 O O . ARG A 1 90 ? -10.740 3.904 12.008 1.00 97.19 90 ARG A O 1
ATOM 714 N N . HIS A 1 91 ? -10.806 2.767 13.943 1.00 96.75 91 HIS A N 1
ATOM 715 C CA . HIS A 1 91 ? -12.206 3.072 14.218 1.00 96.75 91 HIS A CA 1
ATOM 716 C C . HIS A 1 91 ? -12.338 4.517 14.708 1.00 96.75 91 HIS A C 1
ATOM 718 O O . HIS A 1 91 ? -11.735 4.890 15.715 1.00 96.75 91 HIS A O 1
ATOM 724 N N . LYS A 1 92 ? -13.132 5.330 14.009 1.00 95.69 92 LYS A N 1
ATOM 725 C CA . LYS A 1 92 ? -13.199 6.786 14.202 1.00 95.69 92 LYS A CA 1
ATOM 726 C C . LYS A 1 92 ? -13.750 7.175 15.569 1.00 95.69 92 LYS A C 1
ATOM 728 O O . LYS A 1 92 ? -13.212 8.073 16.202 1.00 95.69 92 LYS A O 1
ATOM 733 N N . ALA A 1 93 ? -14.785 6.480 16.046 1.00 96.00 93 ALA A N 1
ATOM 734 C CA . ALA A 1 93 ? -15.446 6.846 17.300 1.00 96.00 93 ALA A CA 1
ATOM 735 C C . ALA A 1 93 ? -14.703 6.358 18.555 1.00 96.00 93 ALA A C 1
ATOM 737 O O . ALA A 1 93 ? -14.773 7.001 19.594 1.00 96.00 93 ALA A O 1
ATOM 738 N N . SER A 1 94 ? -14.000 5.223 18.480 1.00 96.12 94 SER A N 1
ATOM 739 C CA . SER A 1 94 ? -13.342 4.626 19.658 1.00 96.12 94 SER A CA 1
ATOM 740 C C . SER A 1 94 ? -11.823 4.768 19.663 1.00 96.12 94 SER A C 1
ATOM 742 O O . SER A 1 94 ? -11.187 4.398 20.643 1.00 96.12 94 SER A O 1
ATOM 744 N N . GLY A 1 95 ? -11.219 5.208 18.556 1.00 93.94 95 GLY A N 1
ATOM 745 C CA . GLY A 1 95 ? -9.765 5.235 18.379 1.00 93.94 95 GLY A CA 1
ATOM 746 C C . GLY A 1 95 ? -9.113 3.849 18.286 1.00 93.94 95 GLY A C 1
ATOM 747 O O . GLY A 1 95 ? -7.896 3.749 18.122 1.00 93.94 95 GLY A O 1
ATOM 748 N N . ARG A 1 96 ? -9.890 2.756 18.370 1.00 96.25 96 ARG A N 1
ATOM 749 C CA . ARG A 1 96 ? -9.348 1.394 18.322 1.00 96.25 96 ARG A CA 1
ATOM 750 C C . ARG A 1 96 ? -8.680 1.149 16.974 1.00 96.25 96 ARG A C 1
ATOM 752 O O . ARG A 1 96 ? -9.300 1.329 15.927 1.00 96.25 96 ARG A O 1
ATOM 759 N N . THR A 1 97 ? -7.446 0.659 17.020 1.00 96.69 97 THR A N 1
ATOM 760 C CA . THR A 1 97 ? -6.671 0.303 15.832 1.00 96.69 97 THR A CA 1
ATOM 761 C C . THR A 1 97 ? -6.526 -1.209 15.723 1.00 96.69 97 THR A C 1
ATOM 763 O O . THR A 1 97 ? -6.224 -1.881 16.706 1.00 96.69 97 THR A O 1
ATOM 766 N N . THR A 1 98 ? -6.731 -1.748 14.525 1.00 96.56 98 THR A N 1
ATOM 767 C CA . THR A 1 98 ? -6.417 -3.144 14.196 1.00 96.56 98 THR A CA 1
ATOM 768 C C . THR A 1 98 ? -5.470 -3.186 13.008 1.00 96.56 98 THR A C 1
ATOM 770 O O . THR A 1 98 ? -5.554 -2.346 12.111 1.00 96.56 98 THR A O 1
ATOM 773 N N . VAL A 1 99 ? -4.545 -4.144 13.019 1.00 96.12 99 VAL A N 1
ATOM 774 C CA . VAL A 1 99 ? -3.520 -4.304 11.985 1.00 96.12 99 VAL A CA 1
ATOM 775 C C . VAL A 1 99 ? -3.536 -5.746 11.507 1.00 96.12 99 VAL A C 1
ATOM 777 O O . VAL A 1 99 ? -3.581 -6.666 12.321 1.00 96.12 99 VAL A O 1
ATOM 780 N N . ARG A 1 100 ? -3.494 -5.944 10.191 1.00 95.50 100 ARG A N 1
ATOM 781 C CA . ARG A 1 100 ? -3.306 -7.260 9.571 1.00 95.50 100 ARG A CA 1
ATOM 782 C C . ARG A 1 100 ? -2.413 -7.140 8.347 1.00 95.50 100 ARG A C 1
ATOM 784 O O . ARG A 1 100 ? -2.496 -6.146 7.634 1.00 95.50 100 ARG A O 1
ATOM 791 N N . ASP A 1 101 ? -1.626 -8.171 8.087 1.00 94.88 101 ASP A N 1
ATOM 792 C CA . ASP A 1 101 ? -0.803 -8.276 6.886 1.00 94.88 101 ASP A CA 1
ATOM 793 C C . ASP A 1 101 ? -1.438 -9.319 5.950 1.00 94.88 101 ASP A C 1
ATOM 795 O O . ASP A 1 101 ? -1.758 -10.429 6.373 1.00 94.88 101 ASP A O 1
ATOM 799 N N . LEU A 1 102 ? -1.674 -8.951 4.689 1.00 95.62 102 LEU A N 1
ATOM 800 C CA . LEU A 1 102 ? -2.260 -9.816 3.663 1.00 95.62 102 LEU A CA 1
ATOM 801 C C . LEU A 1 102 ? -1.195 -10.153 2.610 1.00 95.62 102 LEU A C 1
ATOM 803 O O . LEU A 1 102 ? -0.578 -9.230 2.084 1.00 95.62 102 LEU A O 1
ATOM 807 N N . PRO A 1 103 ? -0.959 -11.428 2.268 1.00 94.25 103 PRO A N 1
ATOM 808 C CA . PRO A 1 103 ? 0.118 -11.806 1.355 1.00 94.25 103 PRO A CA 1
ATOM 809 C C . PRO A 1 103 ? -0.235 -11.550 -0.121 1.00 94.25 103 PRO A C 1
ATOM 811 O O . PRO A 1 103 ? -1.401 -11.375 -0.473 1.00 94.25 103 PRO A O 1
ATOM 814 N N . ASN A 1 104 ? 0.777 -11.638 -0.991 1.00 93.00 104 ASN A N 1
ATOM 815 C CA . ASN A 1 104 ? 0.645 -11.744 -2.452 1.00 93.00 104 ASN A CA 1
ATOM 816 C C . ASN A 1 104 ? 0.071 -10.510 -3.177 1.00 93.00 104 ASN A C 1
ATOM 818 O O . ASN A 1 104 ? -0.767 -10.662 -4.076 1.00 93.00 104 ASN A O 1
ATOM 822 N N . TYR A 1 105 ? 0.529 -9.307 -2.814 1.00 95.75 105 TYR A N 1
ATOM 823 C CA . TYR A 1 105 ? 0.211 -8.056 -3.512 1.00 95.75 105 TYR A CA 1
ATOM 824 C C . TYR A 1 105 ? 1.393 -7.584 -4.355 1.00 95.75 105 TYR A C 1
ATOM 826 O O . TYR A 1 105 ? 2.540 -7.652 -3.919 1.00 95.75 105 TYR A O 1
ATOM 834 N N . CYS A 1 106 ? 1.111 -7.082 -5.555 1.00 93.81 106 CYS A N 1
ATOM 835 C CA . CYS A 1 106 ? 2.148 -6.553 -6.429 1.00 93.81 106 CYS A CA 1
ATOM 836 C C . CYS A 1 106 ? 2.534 -5.127 -6.031 1.00 93.81 106 CYS A C 1
ATOM 838 O O . CYS A 1 106 ? 1.713 -4.203 -6.023 1.00 93.81 106 CYS A O 1
ATOM 840 N N . TYR A 1 107 ? 3.816 -4.959 -5.747 1.00 92.12 107 TYR A N 1
ATOM 841 C CA . TYR A 1 107 ? 4.472 -3.686 -5.534 1.00 92.12 107 TYR A CA 1
ATOM 842 C C . TYR A 1 107 ? 5.171 -3.282 -6.827 1.00 92.12 107 TYR A C 1
ATOM 844 O O . TYR A 1 107 ? 6.134 -3.925 -7.250 1.00 92.12 107 TYR A O 1
ATOM 852 N N . LEU A 1 108 ? 4.694 -2.208 -7.448 1.00 88.38 108 LEU A N 1
ATOM 853 C CA . LEU A 1 108 ? 5.375 -1.578 -8.565 1.00 88.38 108 LEU A CA 1
ATOM 854 C C . LEU A 1 108 ? 5.216 -0.071 -8.461 1.00 88.38 108 LEU A C 1
ATOM 856 O O . LEU A 1 108 ? 4.098 0.446 -8.427 1.00 88.38 108 LEU A O 1
ATOM 860 N N . ASN A 1 109 ? 6.342 0.619 -8.425 1.00 78.88 109 ASN A N 1
ATOM 861 C CA . ASN A 1 109 ? 6.413 2.043 -8.669 1.00 78.88 109 ASN A CA 1
ATOM 862 C C . ASN A 1 109 ? 7.829 2.342 -9.150 1.00 78.88 109 ASN A C 1
ATOM 864 O O . ASN A 1 109 ? 8.780 2.010 -8.451 1.00 78.88 109 ASN A O 1
ATOM 868 N N . LEU A 1 110 ? 7.963 2.835 -10.379 1.00 72.25 110 LEU A N 1
ATOM 869 C CA . LEU A 1 110 ? 9.259 3.177 -10.965 1.00 72.25 110 LEU A CA 1
ATOM 870 C C . LEU A 1 110 ? 9.214 4.647 -11.371 1.00 72.25 110 LEU A C 1
ATOM 872 O O . LEU A 1 110 ? 8.531 5.012 -12.331 1.00 72.25 110 LEU A O 1
ATOM 876 N N . ASP A 1 111 ? 9.898 5.488 -10.600 1.00 66.81 111 ASP A N 1
ATOM 877 C CA . ASP A 1 111 ? 10.004 6.936 -10.806 1.00 66.81 111 ASP A CA 1
ATOM 878 C C . ASP A 1 111 ? 11.400 7.375 -11.286 1.00 66.81 111 ASP A C 1
ATOM 880 O O . ASP A 1 111 ? 11.654 8.570 -11.436 1.00 66.81 111 ASP A O 1
ATOM 884 N N . ASP A 1 112 ? 12.282 6.411 -11.555 1.00 61.53 112 ASP A N 1
ATOM 885 C CA . ASP A 1 112 ? 13.686 6.596 -11.921 1.00 61.53 112 ASP A CA 1
ATOM 886 C C . ASP A 1 112 ? 13.887 7.344 -13.246 1.00 61.53 112 ASP A C 1
ATOM 888 O O . ASP A 1 112 ? 14.836 8.122 -13.373 1.00 61.53 112 ASP A O 1
ATOM 892 N N . GLU A 1 113 ? 12.974 7.177 -14.209 1.00 62.91 113 GLU A N 1
ATOM 893 C CA . GLU A 1 113 ? 12.997 7.912 -15.477 1.00 62.91 113 GLU A CA 1
ATOM 894 C C . GLU A 1 113 ? 11.667 8.628 -15.793 1.00 62.91 113 GLU A C 1
ATOM 896 O O . GLU A 1 113 ? 10.572 8.114 -15.520 1.00 62.91 113 GLU A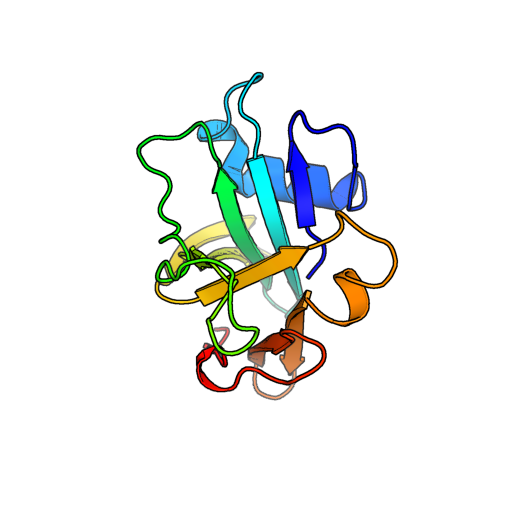 O 1
ATOM 901 N N . PRO A 1 114 ? 11.718 9.809 -16.445 1.00 62.84 114 PRO A N 1
ATOM 902 C CA . PRO A 1 114 ? 10.526 10.508 -16.910 1.00 62.84 114 PRO A CA 1
ATOM 903 C C . PRO A 1 114 ? 9.626 9.617 -17.779 1.00 62.84 114 PRO A C 1
ATOM 905 O O . PRO A 1 114 ? 10.033 9.107 -18.819 1.00 62.84 114 PRO A O 1
ATOM 908 N N . GLY A 1 115 ? 8.366 9.461 -17.368 1.00 67.06 115 GLY A N 1
ATOM 909 C CA . GLY A 1 115 ? 7.379 8.640 -18.076 1.00 67.06 115 GLY A CA 1
ATOM 910 C C . GLY A 1 115 ? 7.323 7.172 -17.639 1.00 67.06 115 GLY A C 1
ATOM 911 O O . GLY A 1 115 ? 6.354 6.497 -18.000 1.00 67.06 115 GLY A O 1
ATOM 912 N N . ASN A 1 116 ? 8.261 6.691 -16.811 1.00 77.88 116 ASN A N 1
ATOM 913 C CA . ASN A 1 116 ? 8.171 5.348 -16.226 1.00 77.88 116 ASN A CA 1
ATOM 914 C C . ASN A 1 116 ? 6.976 5.236 -15.286 1.00 77.88 116 ASN A C 1
ATOM 916 O O . ASN A 1 116 ? 6.207 4.288 -15.420 1.00 77.88 116 ASN A O 1
ATOM 920 N N . LEU A 1 117 ? 6.714 6.258 -14.468 1.00 81.56 117 LEU A N 1
ATOM 921 C CA . LEU A 1 117 ? 5.572 6.265 -13.553 1.00 81.56 117 LEU A CA 1
ATOM 922 C C . LEU A 1 117 ? 4.219 6.115 -14.267 1.00 81.56 117 LEU A C 1
ATOM 924 O O . LEU A 1 117 ? 3.310 5.503 -13.729 1.00 81.56 117 LEU A O 1
ATOM 928 N N . ALA A 1 118 ? 4.071 6.636 -15.490 1.00 83.88 118 ALA A N 1
ATOM 929 C CA . ALA A 1 118 ? 2.838 6.476 -16.270 1.00 83.88 118 ALA A CA 1
ATOM 930 C C . ALA A 1 118 ? 2.645 5.042 -16.800 1.00 83.88 118 ALA A C 1
ATOM 932 O O . ALA A 1 118 ? 1.562 4.673 -17.261 1.00 83.88 118 ALA A O 1
ATOM 933 N N . ARG A 1 119 ? 3.714 4.243 -16.792 1.00 86.69 119 ARG A N 1
ATOM 934 C CA . ARG A 1 119 ? 3.783 2.903 -17.376 1.00 86.69 119 ARG A CA 1
ATOM 935 C C . ARG A 1 119 ? 4.017 1.810 -16.331 1.00 86.69 119 ARG A C 1
ATOM 937 O O . ARG A 1 119 ? 3.801 0.647 -16.668 1.00 86.69 119 ARG A O 1
ATOM 944 N N . HIS A 1 120 ? 4.464 2.167 -15.130 1.00 87.44 120 HIS A N 1
ATOM 945 C CA . HIS A 1 120 ? 4.939 1.274 -14.079 1.00 87.44 120 HIS A CA 1
ATOM 946 C C . HIS A 1 120 ? 4.491 1.770 -12.708 1.00 87.44 120 HIS A C 1
ATOM 948 O O . HIS A 1 120 ? 5.229 2.452 -11.997 1.00 87.44 120 HIS A O 1
ATOM 954 N N . HIS A 1 121 ? 3.275 1.401 -12.327 1.00 92.19 121 HIS A N 1
ATOM 955 C CA . HIS A 1 121 ? 2.689 1.834 -11.068 1.00 92.19 121 HIS A CA 1
ATOM 956 C C . HIS A 1 121 ? 1.585 0.891 -10.599 1.00 92.19 121 HIS A C 1
ATOM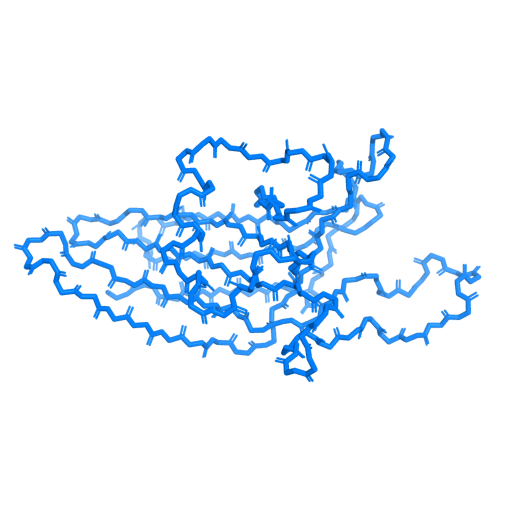 958 O O . HIS A 1 121 ? 0.853 0.292 -11.390 1.00 92.19 121 HIS A O 1
ATOM 964 N N . THR A 1 122 ? 1.423 0.791 -9.285 1.00 94.25 122 THR A N 1
ATOM 965 C CA . THR A 1 122 ? 0.253 0.167 -8.667 1.00 94.25 122 THR A CA 1
ATOM 966 C C . THR A 1 122 ? -0.818 1.225 -8.425 1.00 94.25 122 THR A C 1
ATOM 968 O O . THR A 1 122 ? -0.572 2.273 -7.828 1.00 94.25 122 THR A O 1
ATOM 971 N N . GLU A 1 123 ? -2.040 0.951 -8.853 1.00 95.00 123 GLU A N 1
ATOM 972 C CA . GLU A 1 123 ? -3.221 1.792 -8.683 1.00 95.00 1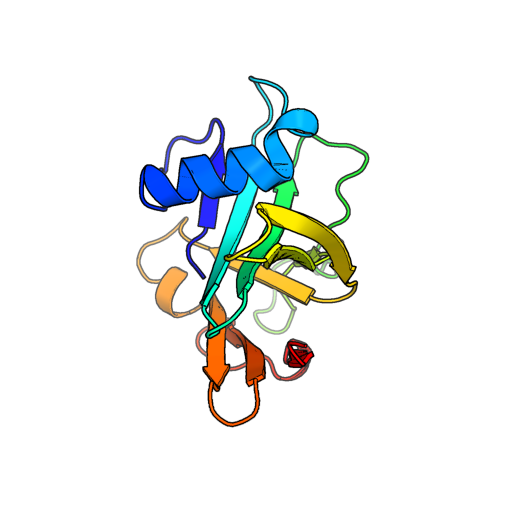23 GLU A CA 1
ATOM 973 C C . GLU A 1 123 ? -4.181 1.191 -7.661 1.00 95.00 123 GLU A C 1
ATOM 975 O O . GLU A 1 123 ? -4.124 0.002 -7.341 1.00 95.00 123 GLU A O 1
ATOM 980 N N . TYR A 1 124 ? -5.089 2.026 -7.162 1.00 96.44 124 TYR A N 1
ATOM 981 C CA . TYR A 1 124 ? -6.168 1.585 -6.296 1.00 96.44 124 TYR A CA 1
ATOM 982 C C . TYR A 1 124 ? -7.458 2.337 -6.611 1.00 96.44 124 TYR A C 1
ATOM 984 O O . TYR A 1 124 ? -7.427 3.467 -7.097 1.00 96.44 124 TYR A O 1
ATOM 992 N N . ALA A 1 125 ? -8.586 1.707 -6.309 1.00 97.12 125 ALA A N 1
ATOM 993 C CA . ALA A 1 125 ? -9.901 2.323 -6.363 1.00 97.12 125 ALA A CA 1
ATOM 994 C C . ALA A 1 125 ? -10.740 1.824 -5.189 1.00 97.12 125 ALA A C 1
ATOM 996 O O . ALA A 1 125 ? -10.822 0.618 -4.948 1.00 97.12 125 ALA A O 1
ATOM 997 N N . TYR A 1 126 ? -11.368 2.750 -4.471 1.00 96.38 126 TYR A N 1
ATOM 998 C CA . TYR A 1 126 ? -12.288 2.426 -3.392 1.00 96.38 126 TYR A CA 1
ATOM 999 C C . TYR A 1 126 ? -13.738 2.570 -3.860 1.00 96.38 126 TYR A C 1
ATOM 1001 O O . TYR A 1 126 ? -14.153 3.613 -4.356 1.00 96.38 126 TYR A O 1
ATOM 1009 N N . ASP A 1 127 ? -14.499 1.497 -3.696 1.00 95.25 127 ASP A N 1
ATOM 1010 C CA . ASP A 1 127 ? -15.920 1.391 -3.986 1.00 95.25 127 ASP A CA 1
ATOM 1011 C C . ASP A 1 127 ? -16.689 1.440 -2.666 1.00 95.25 127 ASP A C 1
ATOM 1013 O O . ASP A 1 127 ? -16.781 0.449 -1.935 1.00 95.25 127 ASP A O 1
ATOM 1017 N N . ALA A 1 128 ? -17.205 2.628 -2.354 1.00 93.12 128 ALA A N 1
ATOM 1018 C CA . ALA A 1 128 ? -17.886 2.894 -1.095 1.00 93.12 128 ALA A CA 1
ATOM 1019 C C . ALA A 1 128 ? -19.212 2.136 -0.956 1.00 93.12 128 ALA A C 1
ATOM 1021 O O . ALA A 1 128 ? -19.563 1.739 0.154 1.00 93.12 128 ALA A O 1
ATOM 1022 N N . ALA A 1 129 ? -19.922 1.899 -2.065 1.00 92.69 129 ALA A N 1
ATOM 1023 C CA . ALA A 1 129 ? -21.210 1.211 -2.054 1.00 92.69 129 ALA A CA 1
ATOM 1024 C C . ALA A 1 129 ? -21.048 -0.251 -1.627 1.00 92.69 129 ALA A C 1
ATOM 1026 O O . ALA A 1 129 ? -21.793 -0.744 -0.783 1.00 92.69 129 ALA A O 1
ATOM 1027 N N . ASN A 1 130 ? -20.025 -0.922 -2.159 1.00 93.81 130 ASN A N 1
ATOM 1028 C CA . ASN A 1 130 ? -19.747 -2.319 -1.835 1.00 93.81 130 ASN A CA 1
ATOM 1029 C C . ASN A 1 130 ? -18.743 -2.485 -0.687 1.00 93.81 130 ASN A C 1
ATOM 1031 O O . ASN A 1 130 ? -18.477 -3.610 -0.270 1.00 93.81 130 ASN A O 1
ATOM 1035 N N . LYS A 1 131 ? -18.176 -1.385 -0.171 1.00 93.62 131 LYS A N 1
ATOM 1036 C CA . LYS A 1 131 ? -17.082 -1.372 0.813 1.00 93.62 131 LYS A CA 1
ATOM 1037 C C . LYS A 1 131 ? -15.886 -2.215 0.355 1.00 93.62 131 LYS A C 1
ATOM 1039 O O . LYS A 1 131 ? -15.332 -2.990 1.128 1.00 93.62 131 LYS A O 1
ATOM 1044 N N . ILE A 1 132 ? -15.483 -2.090 -0.907 1.00 96.62 132 ILE A N 1
ATOM 1045 C CA . ILE A 1 132 ? -14.360 -2.847 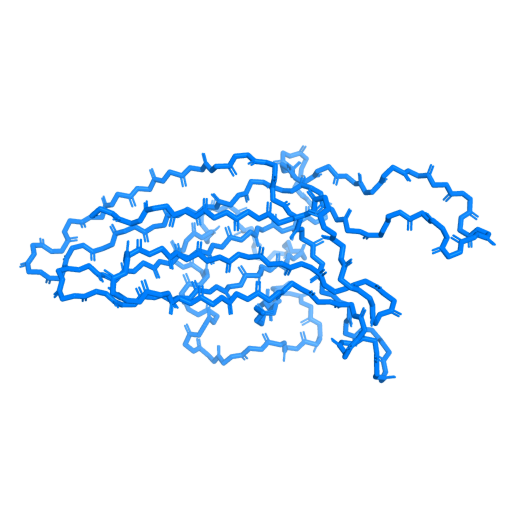-1.478 1.00 96.62 132 ILE A CA 1
ATOM 1046 C C . ILE A 1 132 ? -13.283 -1.874 -1.930 1.00 96.62 132 ILE A C 1
ATOM 1048 O O . ILE A 1 132 ? -13.564 -0.936 -2.667 1.00 96.62 132 ILE A O 1
ATOM 1052 N N . ILE A 1 133 ? -12.032 -2.130 -1.559 1.00 97.56 133 ILE A N 1
ATOM 1053 C CA . ILE A 1 133 ? -10.886 -1.512 -2.231 1.00 97.56 133 ILE A CA 1
ATOM 1054 C C . ILE A 1 133 ? -10.287 -2.510 -3.219 1.00 97.56 133 ILE A C 1
ATOM 1056 O O . ILE A 1 133 ? -10.132 -3.692 -2.908 1.00 97.56 133 ILE A O 1
ATOM 1060 N N . ARG A 1 134 ? -9.988 -2.042 -4.427 1.00 97.88 134 ARG A N 1
ATOM 1061 C CA . ARG A 1 134 ? -9.386 -2.824 -5.509 1.00 97.88 134 ARG A CA 1
ATOM 1062 C C . ARG A 1 134 ? -8.016 -2.260 -5.823 1.00 97.88 134 ARG A C 1
ATOM 1064 O O . ARG A 1 134 ? -7.840 -1.046 -5.797 1.00 97.88 134 ARG A O 1
ATOM 1071 N N . PHE A 1 135 ? -7.087 -3.142 -6.148 1.00 97.69 135 PHE A N 1
ATOM 1072 C CA . PHE A 1 135 ? -5.733 -2.816 -6.561 1.00 97.69 135 PHE A CA 1
ATOM 1073 C C . PHE A 1 135 ? -5.477 -3.448 -7.917 1.00 97.69 135 PHE A C 1
ATOM 1075 O O . PHE A 1 135 ? -5.887 -4.587 -8.151 1.00 97.69 135 PHE A O 1
ATOM 1082 N N . ARG A 1 136 ? -4.787 -2.712 -8.781 1.00 96.81 136 ARG A N 1
ATOM 1083 C CA . ARG A 1 136 ? -4.276 -3.224 -10.051 1.00 96.81 136 ARG A CA 1
ATOM 1084 C C . ARG A 1 136 ? -2.884 -2.679 -10.293 1.00 96.81 136 ARG A C 1
ATOM 1086 O O . ARG A 1 136 ? -2.540 -1.618 -9.777 1.00 96.81 136 ARG A O 1
ATOM 1093 N N . THR A 1 137 ? -2.113 -3.366 -11.118 1.00 95.12 137 THR A N 1
ATOM 1094 C CA . THR A 1 137 ? -0.773 -2.923 -11.500 1.00 95.12 137 THR A CA 1
ATOM 1095 C C . THR A 1 137 ? -0.738 -2.633 -12.992 1.00 95.12 137 THR A C 1
ATOM 1097 O O . THR A 1 137 ? -1.247 -3.410 -13.803 1.00 95.12 137 THR A O 1
ATOM 1100 N N . ILE A 1 138 ? -0.155 -1.493 -13.349 1.00 93.69 138 ILE A N 1
ATOM 1101 C CA . ILE A 1 138 ? 0.178 -1.132 -14.721 1.00 93.69 138 ILE A CA 1
ATOM 1102 C C . ILE A 1 138 ? 1.671 -1.375 -14.897 1.00 93.69 138 ILE A C 1
ATOM 1104 O O . ILE A 1 138 ? 2.477 -0.819 -14.159 1.00 93.69 138 ILE A O 1
ATOM 1108 N N . MET A 1 139 ? 2.033 -2.217 -15.858 1.00 89.25 139 MET A N 1
ATOM 1109 C CA . MET A 1 139 ? 3.407 -2.584 -16.178 1.00 89.25 139 MET A CA 1
ATOM 1110 C C . MET A 1 139 ? 3.630 -2.423 -17.682 1.00 89.25 139 MET A C 1
ATOM 1112 O O . MET A 1 139 ? 2.838 -2.895 -18.499 1.00 89.25 139 MET A O 1
ATOM 1116 N N . TYR A 1 140 ? 4.685 -1.704 -18.066 1.00 86.94 140 TYR A N 1
ATOM 1117 C CA . TYR A 1 140 ? 4.960 -1.302 -19.449 1.00 86.94 140 TYR A CA 1
ATOM 1118 C C . TYR A 1 140 ? 3.796 -0.565 -20.141 1.00 86.94 140 TYR A C 1
ATOM 1120 O O . TYR A 1 140 ? 3.717 -0.551 -21.373 1.00 86.94 140 TYR A O 1
ATOM 1128 N N . GLY A 1 141 ? 2.916 0.083 -19.371 1.00 89.25 141 GLY A N 1
ATOM 1129 C CA . GLY A 1 141 ? 1.702 0.747 -19.860 1.00 89.25 141 GLY A CA 1
ATOM 1130 C C . GLY A 1 141 ? 0.526 -0.203 -20.115 1.00 89.25 141 GLY A C 1
ATOM 1131 O O . GLY A 1 141 ? -0.442 0.184 -20.766 1.00 89.25 141 GLY A O 1
ATOM 1132 N N . ARG A 1 142 ? 0.601 -1.453 -19.642 1.00 91.19 142 ARG A N 1
ATOM 1133 C CA . ARG A 1 142 ? -0.458 -2.461 -19.769 1.00 91.19 142 ARG A CA 1
ATOM 1134 C C . ARG A 1 142 ? -0.911 -2.943 -18.401 1.00 91.19 142 ARG A C 1
ATOM 1136 O O . ARG A 1 142 ? -0.133 -2.995 -17.460 1.00 91.19 142 ARG A O 1
ATOM 1143 N N . HIS A 1 143 ? -2.181 -3.312 -18.306 1.00 94.62 143 HIS A N 1
ATOM 1144 C CA . HIS A 1 143 ? -2.746 -3.888 -17.092 1.00 94.62 143 HIS A CA 1
ATOM 1145 C C . HIS A 1 143 ? -2.235 -5.317 -16.871 1.00 94.62 143 HIS A C 1
ATOM 1147 O O . HIS A 1 143 ? -2.474 -6.196 -17.698 1.00 94.62 143 HIS A O 1
ATOM 1153 N N . GLU A 1 144 ? -1.569 -5.539 -15.739 1.00 92.88 144 GLU A N 1
ATOM 1154 C CA . GLU A 1 144 ? -1.111 -6.851 -15.290 1.00 92.88 144 GLU A CA 1
ATOM 1155 C C . GLU A 1 144 ? -2.196 -7.540 -14.452 1.00 92.88 144 GLU A C 1
ATOM 1157 O O . GLU A 1 144 ? -2.319 -7.327 -13.244 1.00 92.88 144 GLU A O 1
ATOM 1162 N N . ARG A 1 145 ? -3.020 -8.366 -15.103 1.00 93.81 145 ARG A N 1
ATOM 1163 C CA . ARG A 1 145 ? -4.196 -8.995 -14.474 1.00 93.81 145 ARG A CA 1
ATOM 1164 C C . ARG A 1 145 ? -3.843 -9.945 -13.335 1.00 93.81 145 ARG A C 1
ATOM 1166 O O . ARG A 1 145 ? -4.643 -10.127 -12.422 1.00 93.81 145 ARG A O 1
ATOM 1173 N N . THR A 1 146 ? -2.659 -10.556 -13.361 1.00 92.00 146 THR A N 1
ATOM 1174 C CA . THR A 1 146 ? -2.234 -11.483 -12.297 1.00 92.00 146 THR A CA 1
ATOM 1175 C C . THR A 1 146 ? -2.054 -10.779 -10.945 1.00 92.00 146 THR A C 1
ATOM 1177 O O . THR A 1 146 ? -2.159 -11.414 -9.886 1.00 92.00 146 THR A O 1
ATOM 1180 N N . CYS A 1 147 ? -1.878 -9.456 -10.973 1.00 94.69 147 CYS A N 1
ATOM 1181 C CA . CYS A 1 147 ? -1.742 -8.589 -9.811 1.00 94.69 147 CYS A CA 1
ATOM 1182 C C . CYS A 1 147 ? -3.066 -8.069 -9.245 1.00 94.69 147 CYS A C 1
ATOM 1184 O O . CYS A 1 147 ? -3.051 -7.439 -8.186 1.00 94.69 147 CYS A O 1
ATOM 1186 N N . ASP A 1 148 ? -4.204 -8.330 -9.894 1.00 97.56 148 ASP A N 1
ATOM 1187 C CA . ASP A 1 148 ? -5.487 -7.817 -9.422 1.00 97.56 148 ASP A CA 1
ATOM 1188 C C . ASP A 1 148 ? -5.851 -8.419 -8.067 1.00 97.56 148 ASP A C 1
ATOM 1190 O O . ASP A 1 148 ? -5.911 -9.640 -7.883 1.00 97.56 148 ASP A O 1
ATOM 1194 N N . ARG A 1 149 ? -6.094 -7.545 -7.091 1.00 97.62 149 ARG A N 1
ATOM 1195 C CA . ARG A 1 149 ? -6.499 -7.924 -5.736 1.00 97.62 149 ARG A CA 1
ATOM 1196 C C . ARG A 1 149 ? -7.609 -7.011 -5.254 1.00 97.62 149 ARG A C 1
ATOM 1198 O O . ARG A 1 149 ? -7.697 -5.845 -5.632 1.00 97.62 149 ARG A O 1
ATOM 1205 N N . SER A 1 150 ? -8.437 -7.528 -4.360 1.00 97.06 150 SER A N 1
ATOM 1206 C CA . SER A 1 150 ? -9.471 -6.746 -3.694 1.00 97.06 150 SER A CA 1
ATOM 1207 C C . SER A 1 150 ? -9.551 -7.099 -2.222 1.00 97.06 150 SER A C 1
ATOM 1209 O O . SER A 1 150 ? -9.390 -8.261 -1.850 1.00 97.06 150 SER A O 1
ATOM 1211 N N . ILE A 1 151 ? -9.862 -6.108 -1.396 1.00 96.75 151 ILE A N 1
ATOM 1212 C CA . ILE A 1 151 ? -10.092 -6.288 0.033 1.00 96.75 151 ILE A CA 1
ATOM 1213 C C . ILE A 1 151 ? -11.506 -5.808 0.337 1.00 96.75 151 ILE A C 1
ATOM 1215 O O . ILE A 1 151 ? -11.832 -4.639 0.127 1.00 96.75 151 ILE A O 1
ATOM 1219 N N . GLN A 1 152 ? -12.327 -6.714 0.865 1.00 95.50 152 GLN A N 1
ATOM 1220 C CA . GLN A 1 152 ? -13.602 -6.356 1.471 1.00 95.50 152 GLN A CA 1
ATOM 1221 C C . GLN A 1 152 ? -13.334 -5.656 2.806 1.00 95.50 152 GLN A C 1
ATOM 1223 O O . GLN A 1 152 ? -12.691 -6.217 3.699 1.00 95.50 152 GLN A O 1
ATOM 1228 N N . LEU A 1 153 ? -13.831 -4.434 2.939 1.00 92.75 153 LEU A N 1
ATOM 1229 C CA . LEU A 1 153 ? -13.780 -3.655 4.166 1.00 92.75 153 LEU A CA 1
ATOM 1230 C C . LEU A 1 153 ? -15.015 -3.989 5.006 1.00 92.75 153 LEU A C 1
ATOM 1232 O O . LEU A 1 153 ? -16.119 -4.150 4.477 1.00 92.75 153 LEU A O 1
ATOM 1236 N N . ARG A 1 154 ? -14.788 -4.157 6.307 1.00 79.31 154 ARG A N 1
ATOM 1237 C CA . ARG A 1 154 ? -15.808 -4.445 7.315 1.00 79.31 154 ARG A CA 1
ATOM 1238 C C . ARG A 1 154 ? -15.863 -3.296 8.296 1.00 79.31 154 ARG A C 1
ATOM 1240 O O . ARG A 1 154 ? -14.781 -2.987 8.859 1.00 79.31 154 ARG A O 1
#

Organism: NCBI:txid1795832

Sequence (154 aa):
MPEITFNFYSKTGTPQQAQTVREVWGNRLRPRDVAFALLAEADTAENHYIFSMLNNSDNPNNNCLAPPNGDGSTRAQPTYFTCPMRVVQRHKASGRTTVRDLPNYCYLNLDDEPGNLARHHTEYAYDAANKIIRFRTIMYGRHERTCDRSIQLR

Foldseek 3Di:
DWKAWAQDDDGTDDPVVNVVVCVVCVVVDDNNWTKIKDWDWDDAPFKTKIKIWMATPPDPPRQWAAFPDDPPPDLPGDRWTWTWIWMWIQGPPPRDIDIDTHGGATAWADPPDPPQRQQIGKDWDADRVQQKIWIWTGHRNHTDPSRIDMDRDD

Radius of gyration: 15.62 Å; chains: 1; bounding box: 41×29×42 Å

pLDDT: mean 85.61, std 12.79, range [49.69, 97.88]

Secondary structure (DSSP, 8-state):
--EEEESSSS--S-HHHHHHHHHHHGGG--TT--EEEEEEEEE-SSEEEEEEEEEETT-TT--PBPP----S--TTS---EEEEEEEEEEETTT--EEEEEEEEEEE-B--SSTTTTTTSEEEEEEETTTTEEEEEEEETTEEEEEEEEEEE--